Protein AF-A0A9E2QJE0-F1 (afdb_monomer)

Mean predicted aligned error: 12.27 Å

Secondary structure (DSSP, 8-state):
--HHHHHHHHHHHHHHHHHHHHHHHHHHHHHHHHHHHHHHHHHHHHHHTTTT--PPTT-HHHHHHHHHHHHHHHHHT-

Radius of gyration: 23.07 Å; Cα contacts (8 Å, |Δi|>4): 22; chains: 1; bounding box: 55×21×63 Å

Solvent-accessible surface area (backbone atoms only — not comparable to full-atom values): 4482 Å² total; per-residue (Å²): 128,76,70,67,63,60,59,58,53,54,56,52,50,53,53,51,52,50,53,51,53,52,50,52,49,54,49,52,56,50,52,51,52,51,52,52,53,50,28,48,46,66,41,38,55,75,48,59,80,59,72,80,65,84,73,63,90,88,36,73,68,53,57,51,27,52,49,49,27,52,52,41,34,51,73,76,74,92

Structure (mmCIF, N/CA/C/O backbone):
data_AF-A0A9E2QJE0-F1
#
_entry.id   AF-A0A9E2QJE0-F1
#
loop_
_atom_site.group_PDB
_atom_site.id
_atom_site.type_symbol
_atom_site.label_atom_id
_atom_site.label_alt_id
_atom_site.label_comp_id
_atom_site.label_asym_id
_atom_site.label_entity_id
_atom_site.label_seq_id
_atom_site.pdbx_PDB_ins_code
_atom_site.Cartn_x
_atom_site.Cartn_y
_atom_site.Cartn_z
_atom_site.occupancy
_atom_site.B_iso_or_equiv
_atom_site.auth_seq_id
_atom_site.auth_comp_id
_atom_site.auth_asym_id
_atom_site.auth_atom_id
_atom_site.pdbx_PDB_model_num
ATOM 1 N N . MET A 1 1 ? -32.372 -3.545 39.296 1.00 48.03 1 MET A N 1
ATOM 2 C CA . MET A 1 1 ? -30.993 -3.064 39.009 1.00 48.03 1 MET A CA 1
ATOM 3 C C . MET A 1 1 ? -30.255 -3.810 37.885 1.00 48.03 1 MET A C 1
ATOM 5 O O . MET A 1 1 ? -29.145 -3.410 37.566 1.00 48.03 1 MET A O 1
ATOM 9 N N . LYS A 1 2 ? -30.823 -4.837 37.228 1.00 46.41 2 LYS A N 1
ATOM 10 C CA . LYS A 1 2 ? -30.110 -5.589 36.170 1.00 46.41 2 LYS A CA 1
ATOM 11 C C . LYS A 1 2 ? -30.093 -4.904 34.790 1.00 46.41 2 LYS A C 1
ATOM 13 O O . LYS A 1 2 ? -29.228 -5.203 33.978 1.00 46.41 2 LYS A O 1
ATOM 18 N N . GLU A 1 3 ? -30.978 -3.939 34.536 1.00 50.19 3 GLU A N 1
ATOM 19 C CA . GLU A 1 3 ? -31.071 -3.285 33.218 1.00 50.19 3 GLU A CA 1
ATOM 20 C C . GLU A 1 3 ? -30.057 -2.154 32.988 1.00 50.19 3 GLU A C 1
ATOM 22 O O . GLU A 1 3 ? -29.707 -1.866 31.845 1.00 50.19 3 GLU A O 1
ATOM 27 N N . LYS A 1 4 ? -29.522 -1.538 34.053 1.00 48.16 4 LYS A N 1
ATOM 28 C CA . LYS A 1 4 ? -28.514 -0.470 33.915 1.00 48.16 4 LYS A CA 1
ATOM 29 C C . LYS A 1 4 ? -27.140 -0.998 33.481 1.00 48.16 4 LYS A C 1
ATOM 31 O O . LYS A 1 4 ? -26.416 -0.287 32.799 1.00 48.16 4 LYS A O 1
ATOM 36 N N . ILE A 1 5 ? -26.816 -2.256 33.793 1.00 53.28 5 ILE A N 1
ATOM 37 C CA . ILE A 1 5 ? -25.524 -2.873 33.444 1.00 53.28 5 ILE A CA 1
ATOM 38 C C . ILE A 1 5 ? -25.436 -3.153 31.932 1.00 53.28 5 ILE A C 1
ATOM 40 O O . ILE A 1 5 ? -24.372 -3.026 31.333 1.00 53.28 5 ILE A O 1
ATOM 44 N N . LYS A 1 6 ? -26.565 -3.452 31.275 1.00 53.09 6 LYS A N 1
ATOM 45 C CA . LYS A 1 6 ? -26.593 -3.778 29.839 1.00 53.09 6 LYS A CA 1
ATOM 46 C C . LYS A 1 6 ? -26.386 -2.551 28.935 1.00 53.09 6 LYS A C 1
ATOM 48 O O . LYS A 1 6 ? -25.832 -2.692 27.849 1.00 53.09 6 LYS A O 1
ATOM 53 N N . LYS A 1 7 ? -26.783 -1.352 29.389 1.00 55.06 7 LYS A N 1
ATOM 54 C CA . LYS A 1 7 ? -26.655 -0.099 28.617 1.00 55.06 7 LYS A CA 1
ATOM 55 C C . LYS A 1 7 ? -25.205 0.390 28.479 1.00 55.06 7 LYS A C 1
ATOM 57 O O . LYS A 1 7 ? -24.858 0.911 27.425 1.00 55.06 7 LYS A O 1
ATOM 62 N N . ASN A 1 8 ? -24.343 0.158 29.474 1.00 59.25 8 ASN A N 1
ATOM 63 C CA . ASN A 1 8 ? -22.934 0.576 29.405 1.00 59.25 8 ASN A CA 1
ATOM 64 C C . ASN A 1 8 ? -22.086 -0.274 28.445 1.00 59.25 8 ASN A C 1
ATOM 66 O O . ASN A 1 8 ? -21.148 0.244 27.844 1.00 59.25 8 ASN A O 1
ATOM 70 N N . ASN A 1 9 ? -22.426 -1.552 28.246 1.00 69.94 9 ASN A N 1
ATOM 71 C CA . ASN A 1 9 ? -21.683 -2.413 27.319 1.00 69.94 9 ASN A CA 1
ATOM 72 C C . ASN A 1 9 ? -21.890 -2.031 25.850 1.00 69.94 9 ASN A C 1
ATOM 74 O O . ASN A 1 9 ? -20.978 -2.202 25.050 1.00 69.94 9 ASN A O 1
ATOM 78 N N . TRP A 1 10 ? -23.058 -1.494 25.494 1.00 79.44 10 TRP A N 1
ATOM 79 C CA . TRP A 1 10 ? -23.347 -1.090 24.116 1.00 79.44 10 TRP A CA 1
ATOM 80 C C . TRP A 1 10 ? -22.535 0.134 23.681 1.00 79.44 10 TRP A C 1
ATOM 82 O O . TRP A 1 10 ? -21.995 0.141 22.580 1.00 79.44 10 TRP A O 1
ATOM 92 N N . LEU A 1 11 ? -22.377 1.129 24.562 1.00 83.50 11 LEU A N 1
ATOM 93 C CA . LEU A 1 11 ? -21.515 2.288 24.301 1.00 83.50 11 LEU A CA 1
ATOM 94 C C . LEU A 1 11 ? -20.049 1.876 24.123 1.00 83.50 11 LEU A C 1
ATOM 96 O O . LEU A 1 11 ? -19.410 2.311 23.171 1.00 83.50 11 LEU A O 1
ATOM 100 N N . 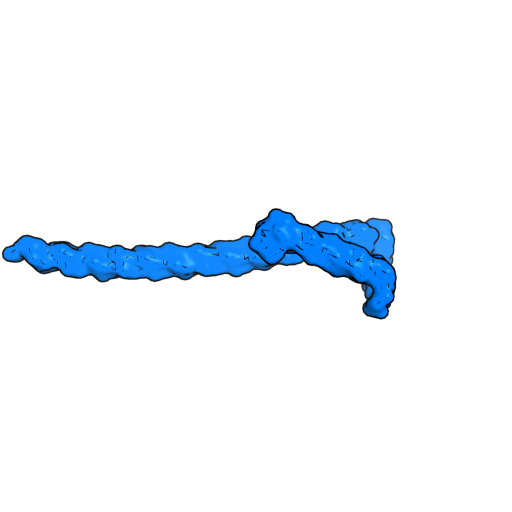ASN A 1 12 ? -19.542 0.980 24.975 1.00 83.19 12 ASN A N 1
ATOM 101 C CA . ASN A 1 12 ? -18.195 0.427 24.807 1.00 83.19 12 ASN A CA 1
ATOM 102 C C . ASN A 1 12 ? -18.030 -0.297 23.466 1.00 83.19 12 ASN A C 1
ATOM 104 O O . ASN A 1 12 ? -17.007 -0.141 22.807 1.00 83.19 12 ASN A O 1
ATOM 108 N N . LEU A 1 13 ? -19.042 -1.048 23.030 1.00 86.62 13 LEU A N 1
ATOM 109 C CA . LEU A 1 13 ? -19.004 -1.771 21.759 1.00 86.62 13 LEU A CA 1
ATOM 110 C C . LEU A 1 13 ? -18.934 -0.806 20.562 1.00 86.62 13 LEU A C 1
ATOM 112 O O . LEU A 1 13 ? -18.140 -1.022 19.649 1.00 86.62 13 LEU A O 1
ATOM 116 N N . VAL A 1 14 ? -19.688 0.298 20.600 1.00 88.88 14 VAL A N 1
ATOM 117 C CA . VAL A 1 14 ? -19.633 1.354 19.572 1.00 88.88 14 VAL A CA 1
ATOM 118 C C . VAL A 1 14 ? -18.259 2.027 19.530 1.00 88.88 14 VAL A C 1
ATOM 120 O O . VAL A 1 14 ? -17.708 2.219 18.448 1.00 88.88 14 VAL A O 1
ATOM 123 N N . VAL A 1 15 ? -17.674 2.344 20.689 1.00 90.31 15 VAL A N 1
ATOM 124 C CA . VAL A 1 15 ? -16.331 2.945 20.763 1.00 90.31 15 VAL A CA 1
ATOM 125 C C . VAL A 1 15 ? -15.270 1.992 20.207 1.00 90.31 15 VAL A C 1
ATOM 127 O O . VAL A 1 15 ? -14.414 2.413 19.433 1.00 90.31 15 VAL A O 1
ATOM 130 N N . VAL A 1 16 ? -15.350 0.699 20.531 1.00 91.12 16 VAL A N 1
ATOM 131 C CA . VAL A 1 16 ? -14.429 -0.320 20.004 1.00 91.12 16 VAL A CA 1
ATOM 132 C C . VAL A 1 16 ? -14.559 -0.457 18.486 1.00 91.12 16 VAL A C 1
ATOM 134 O O . VAL A 1 16 ? -13.545 -0.488 17.793 1.00 91.12 16 VAL A O 1
ATOM 137 N N . LEU A 1 17 ? -15.781 -0.479 17.947 1.00 90.19 17 LEU A N 1
ATOM 138 C CA . LEU A 1 17 ? -16.006 -0.512 16.498 1.00 90.19 17 LEU A CA 1
ATOM 139 C C . LEU A 1 17 ? -15.418 0.717 15.795 1.00 90.19 17 LEU A C 1
ATOM 141 O O . LEU A 1 17 ? -14.787 0.579 14.746 1.00 90.19 17 LEU A O 1
ATOM 145 N N . LE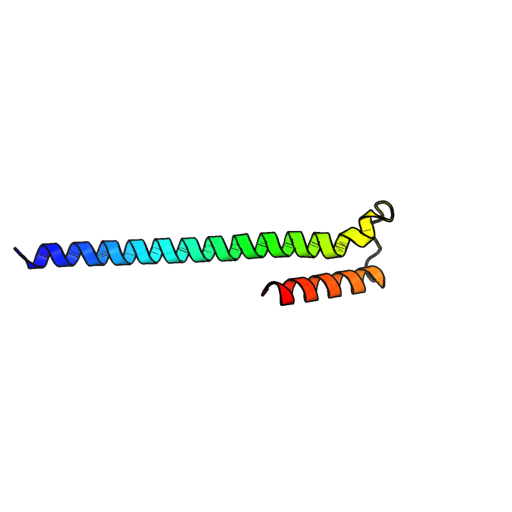U A 1 18 ? -15.567 1.903 16.390 1.00 92.12 18 LEU A N 1
ATOM 146 C CA . LEU A 1 18 ? -14.959 3.130 15.879 1.00 92.12 18 LEU A CA 1
ATOM 147 C C . LEU A 1 18 ? -13.432 3.028 15.846 1.00 92.12 18 LEU A C 1
ATOM 149 O O . LEU A 1 18 ? -12.830 3.296 14.807 1.00 92.12 18 LEU A O 1
ATOM 153 N N . LEU A 1 19 ? -12.805 2.572 16.931 1.00 91.31 19 LEU A N 1
ATOM 154 C CA . LEU A 1 19 ? -11.352 2.392 16.988 1.00 91.31 19 LEU A CA 1
ATOM 155 C C . LEU A 1 19 ? -10.849 1.394 15.938 1.00 91.31 19 LEU A C 1
ATOM 157 O O . LEU A 1 19 ? -9.848 1.665 15.277 1.00 91.31 19 LEU A O 1
ATOM 161 N N . ILE A 1 20 ? -11.559 0.281 15.733 1.00 93.38 20 ILE A N 1
ATOM 162 C CA . ILE A 1 20 ? -11.220 -0.700 14.692 1.00 93.38 20 ILE A CA 1
ATOM 163 C C . ILE A 1 20 ? -11.328 -0.064 13.304 1.00 93.38 20 ILE A C 1
ATOM 165 O O . ILE A 1 20 ? -10.436 -0.247 12.481 1.00 93.38 20 ILE A O 1
ATOM 169 N N . SER A 1 21 ? -12.381 0.712 13.041 1.00 90.44 21 SER A N 1
ATOM 170 C CA . SER A 1 21 ? -12.572 1.356 11.738 1.00 90.44 21 SER A CA 1
ATOM 171 C C . SER A 1 21 ? -11.446 2.345 11.406 1.00 90.44 21 SER A C 1
ATOM 173 O O . SER A 1 21 ? -10.888 2.295 10.311 1.00 90.44 21 SER A O 1
ATOM 175 N N . VAL A 1 22 ? -11.040 3.168 12.380 1.00 92.00 22 VAL A N 1
ATOM 176 C CA . VAL A 1 22 ? -9.913 4.102 12.247 1.00 92.00 22 VAL A CA 1
ATOM 177 C C . VAL A 1 22 ? -8.605 3.341 12.061 1.00 92.00 22 VAL A C 1
ATOM 179 O O . VAL A 1 22 ? -7.808 3.695 11.197 1.00 92.00 22 VAL A O 1
ATOM 182 N N . PHE A 1 23 ? -8.394 2.264 12.821 1.00 91.94 23 PHE A N 1
ATOM 183 C CA . PHE A 1 23 ? -7.201 1.434 12.693 1.00 91.94 23 PHE A CA 1
ATOM 184 C C . PHE A 1 23 ? -7.085 0.813 11.294 1.00 91.94 23 PHE A C 1
ATOM 186 O O . PHE A 1 23 ? -6.026 0.892 10.674 1.00 91.94 23 PHE A O 1
ATOM 193 N N . VAL A 1 24 ? -8.175 0.250 10.766 1.00 89.38 24 VAL A N 1
ATOM 194 C CA . VAL A 1 24 ? -8.218 -0.319 9.410 1.00 89.38 24 VAL A CA 1
ATOM 195 C C . VAL A 1 24 ? -7.979 0.762 8.356 1.00 89.38 24 VAL A C 1
ATOM 197 O O . VAL A 1 24 ? -7.232 0.523 7.409 1.00 89.38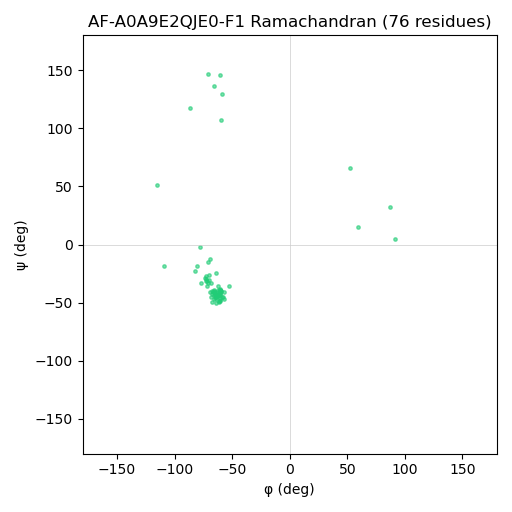 24 VAL A O 1
ATOM 200 N N . PHE A 1 25 ? -8.548 1.957 8.532 1.00 89.12 25 PHE A N 1
ATOM 201 C CA . PHE A 1 25 ? -8.336 3.076 7.617 1.00 89.12 25 PHE A CA 1
ATOM 202 C C . PHE A 1 25 ? -6.870 3.534 7.599 1.00 89.12 25 PHE A C 1
ATOM 204 O O . PHE A 1 25 ? -6.251 3.584 6.536 1.00 89.12 25 PHE A O 1
ATOM 211 N N . CYS A 1 26 ? -6.275 3.776 8.772 1.00 87.81 26 CYS A N 1
ATOM 212 C CA . CYS A 1 26 ? -4.858 4.121 8.889 1.00 87.81 26 CYS A CA 1
ATOM 213 C C . CYS A 1 26 ? -3.952 3.025 8.317 1.00 87.81 26 CYS A C 1
ATOM 215 O O . CYS A 1 26 ? -2.969 3.332 7.646 1.00 87.81 26 CYS A O 1
ATOM 217 N N . TRP A 1 27 ? -4.284 1.751 8.544 1.00 86.31 27 TRP A N 1
ATOM 218 C CA . TRP A 1 27 ? -3.550 0.626 7.971 1.00 86.31 27 TRP A CA 1
ATOM 219 C C . TRP A 1 27 ? -3.627 0.611 6.442 1.00 86.31 27 TRP A C 1
ATOM 221 O O . TRP A 1 27 ? -2.610 0.409 5.779 1.00 86.31 27 TRP A O 1
ATOM 231 N N . TYR A 1 28 ? -4.809 0.849 5.875 1.00 85.38 28 TYR A N 1
ATOM 232 C CA . TYR A 1 28 ? -5.015 0.870 4.430 1.00 85.38 28 TYR A CA 1
ATOM 233 C C . TYR A 1 28 ? -4.240 2.008 3.754 1.00 85.38 28 TYR A C 1
ATOM 235 O O . TYR A 1 28 ? -3.547 1.778 2.757 1.00 85.38 28 TYR A O 1
ATOM 243 N N . GLU A 1 29 ? -4.288 3.218 4.320 1.00 83.06 29 GLU A N 1
ATOM 244 C CA . GLU A 1 29 ? -3.507 4.350 3.812 1.00 83.06 29 GLU A CA 1
ATOM 245 C C . GLU A 1 29 ? -2.000 4.117 3.951 1.00 83.06 29 GLU A C 1
ATOM 247 O O . GLU A 1 29 ? -1.243 4.335 3.000 1.00 83.06 29 GLU A O 1
ATOM 252 N N . TRP A 1 30 ? -1.553 3.622 5.110 1.00 83.50 30 TRP A N 1
ATOM 253 C CA . TRP A 1 30 ? -0.144 3.326 5.355 1.00 83.50 30 TRP A CA 1
ATOM 254 C C . TRP A 1 30 ? 0.388 2.269 4.385 1.00 83.50 30 TRP A C 1
ATOM 256 O O . TRP A 1 30 ? 1.417 2.478 3.739 1.00 83.50 30 TRP A O 1
ATOM 266 N N . ARG A 1 31 ? -0.334 1.150 4.238 1.00 82.94 31 ARG A N 1
ATOM 267 C CA . ARG A 1 31 ? 0.010 0.066 3.312 1.00 82.94 31 ARG A CA 1
ATOM 268 C C . ARG A 1 31 ? 0.069 0.580 1.879 1.00 82.94 31 ARG A C 1
ATOM 270 O O . ARG A 1 31 ? 1.044 0.310 1.182 1.00 82.94 31 ARG A O 1
ATOM 277 N N . SER A 1 32 ? -0.917 1.376 1.468 1.00 77.19 32 SER A N 1
ATOM 278 C CA . SER A 1 32 ? -0.942 1.955 0.127 1.00 77.19 32 SER A CA 1
ATOM 279 C C . SER A 1 32 ? 0.268 2.847 -0.144 1.00 77.19 32 SER A C 1
ATOM 281 O O . SER A 1 32 ? 0.826 2.839 -1.241 1.00 77.19 32 SER A O 1
ATOM 283 N N . ARG A 1 33 ? 0.713 3.607 0.862 1.00 82.44 33 ARG A N 1
ATOM 284 C CA . ARG A 1 33 ? 1.892 4.468 0.747 1.00 82.44 33 ARG A CA 1
ATOM 285 C C . ARG A 1 33 ? 3.181 3.663 0.593 1.00 82.44 33 ARG A C 1
ATOM 287 O O . ARG A 1 33 ? 4.007 4.024 -0.240 1.00 82.44 33 ARG A O 1
ATOM 294 N N . GLN A 1 34 ? 3.341 2.582 1.356 1.00 83.56 34 GLN A N 1
ATOM 295 C CA . GLN A 1 34 ? 4.514 1.706 1.257 1.00 83.56 34 GLN A CA 1
ATOM 296 C C . GLN A 1 34 ? 4.592 1.028 -0.115 1.00 83.56 34 GLN A C 1
ATOM 298 O O . GLN A 1 34 ? 5.627 1.112 -0.767 1.00 83.56 34 GLN A O 1
ATOM 303 N N . ILE A 1 35 ? 3.473 0.478 -0.599 1.00 83.56 35 ILE A N 1
ATOM 304 C CA . ILE A 1 35 ? 3.380 -0.154 -1.924 1.00 83.56 35 ILE A CA 1
ATOM 305 C C . ILE A 1 35 ? 3.757 0.836 -3.034 1.00 83.56 35 ILE A C 1
ATOM 307 O O . ILE A 1 35 ? 4.554 0.511 -3.908 1.00 83.56 35 ILE A O 1
ATOM 311 N N . LYS A 1 36 ? 3.249 2.077 -2.986 1.00 80.62 36 LYS A N 1
ATOM 312 C CA . LYS A 1 36 ? 3.618 3.116 -3.963 1.00 80.62 36 LYS A CA 1
ATOM 313 C C . LYS A 1 36 ? 5.115 3.420 -3.940 1.00 80.62 36 LYS A C 1
ATOM 315 O O . LYS A 1 36 ? 5.715 3.554 -4.999 1.00 80.62 36 LYS A O 1
ATOM 320 N N . ILE A 1 37 ? 5.727 3.514 -2.758 1.00 81.38 37 ILE A N 1
ATOM 321 C CA . ILE 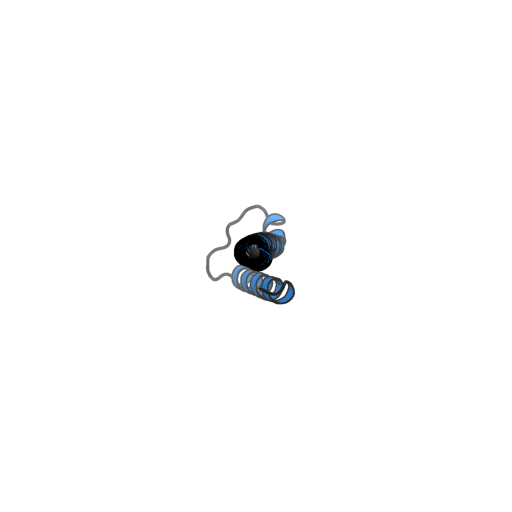A 1 37 ? 7.170 3.764 -2.623 1.00 81.38 37 ILE A CA 1
ATOM 322 C C . ILE A 1 37 ? 7.979 2.584 -3.171 1.00 81.38 37 ILE A C 1
ATOM 324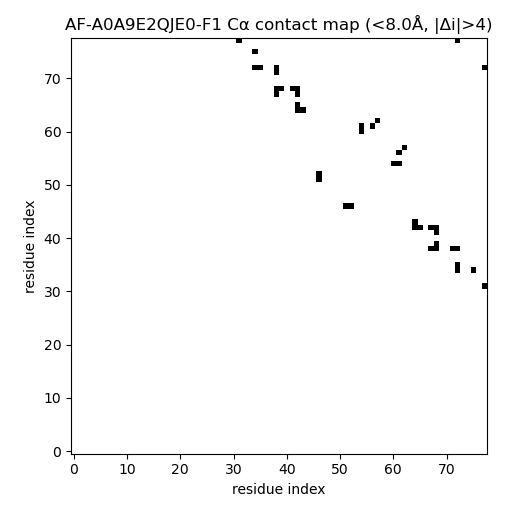 O O . ILE A 1 37 ? 8.962 2.793 -3.877 1.00 81.38 37 ILE A O 1
ATOM 328 N N . GLU A 1 38 ? 7.571 1.357 -2.860 1.00 81.19 38 GLU A N 1
ATOM 329 C CA . GLU A 1 38 ? 8.246 0.136 -3.295 1.00 81.19 38 GLU A CA 1
ATOM 330 C C . GLU A 1 38 ? 8.136 -0.058 -4.810 1.00 81.19 38 GLU A C 1
ATOM 332 O O . GLU A 1 38 ? 9.154 -0.179 -5.485 1.00 81.19 38 GLU A O 1
ATOM 337 N N . CYS A 1 39 ? 6.931 0.048 -5.375 1.00 79.50 39 CYS A N 1
ATOM 338 C CA . CYS A 1 39 ? 6.721 -0.007 -6.819 1.00 79.50 39 CYS A CA 1
ATOM 339 C C . CYS A 1 39 ? 7.428 1.137 -7.553 1.00 79.50 39 CYS A C 1
ATOM 341 O O . CYS A 1 39 ? 7.956 0.934 -8.646 1.00 79.50 39 CYS A O 1
ATOM 343 N N . TYR A 1 40 ? 7.488 2.333 -6.958 1.00 78.00 40 TYR A N 1
ATOM 344 C CA . TYR A 1 40 ? 8.255 3.441 -7.520 1.00 78.00 40 TYR A CA 1
ATOM 345 C C . TYR A 1 40 ? 9.750 3.113 -7.554 1.00 78.00 40 TYR A C 1
ATOM 347 O O . TYR A 1 40 ? 10.370 3.290 -8.599 1.00 78.00 40 TYR A O 1
ATOM 355 N N . LYS A 1 41 ? 10.319 2.566 -6.472 1.00 76.19 41 LYS A N 1
ATOM 356 C CA . LYS A 1 41 ? 11.719 2.110 -6.444 1.00 76.19 41 LYS A CA 1
ATOM 357 C C . LYS A 1 41 ? 11.989 1.015 -7.475 1.00 76.19 41 LYS A C 1
ATOM 359 O O . LYS A 1 41 ? 12.886 1.191 -8.287 1.00 76.19 41 LYS A O 1
ATOM 364 N N . ILE A 1 42 ? 11.149 -0.020 -7.546 1.00 76.06 42 ILE A N 1
ATOM 365 C CA . ILE A 1 42 ? 11.263 -1.099 -8.545 1.00 76.06 42 ILE A CA 1
ATOM 366 C C . ILE A 1 42 ? 11.226 -0.529 -9.971 1.00 76.06 42 ILE A C 1
ATOM 368 O O . ILE A 1 42 ? 12.005 -0.932 -10.834 1.00 76.06 42 ILE A O 1
ATOM 372 N N . SER A 1 43 ? 10.354 0.452 -10.226 1.00 71.88 43 SER A N 1
ATOM 373 C CA . SER A 1 43 ? 10.284 1.131 -11.525 1.00 71.88 43 SER A CA 1
ATOM 374 C C . SER A 1 43 ? 11.486 2.046 -11.807 1.00 71.88 43 SER A C 1
ATOM 376 O O . SER A 1 43 ? 11.676 2.467 -12.943 1.00 71.88 43 SER A O 1
ATOM 378 N N . GLN A 1 44 ? 12.290 2.391 -10.800 1.00 68.06 44 GLN A N 1
ATOM 379 C CA . GLN A 1 44 ? 13.420 3.323 -10.88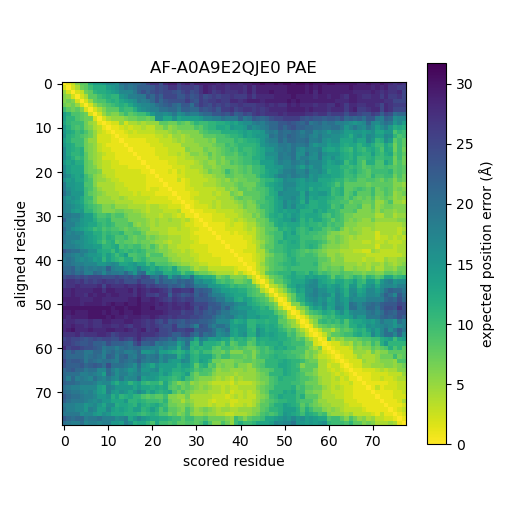6 1.00 68.06 44 GLN A CA 1
ATOM 380 C C . GLN A 1 44 ? 14.787 2.637 -10.769 1.00 68.06 44 GLN A C 1
ATOM 382 O O . GLN A 1 44 ? 15.772 3.229 -11.199 1.00 68.06 44 GLN A O 1
ATOM 387 N N . ASP A 1 45 ? 14.888 1.415 -10.243 1.00 62.94 45 ASP A N 1
ATOM 388 C CA . ASP A 1 45 ? 16.177 0.742 -10.022 1.00 62.94 45 ASP A CA 1
ATOM 389 C C . ASP A 1 45 ? 16.935 0.452 -11.336 1.00 62.94 45 ASP A C 1
ATOM 391 O O . ASP A 1 45 ? 18.166 0.468 -11.360 1.00 62.94 45 ASP A O 1
ATOM 395 N N . GLU A 1 46 ? 16.240 0.351 -12.477 1.00 54.34 46 GLU A N 1
ATOM 396 C CA . GLU A 1 46 ? 16.891 0.347 -13.802 1.00 54.34 46 GLU A CA 1
ATOM 397 C C . GLU A 1 46 ? 17.496 1.713 -14.191 1.00 54.34 46 GLU A C 1
ATOM 399 O O . GLU A 1 46 ? 18.477 1.766 -14.935 1.00 54.34 46 GLU A O 1
ATOM 404 N N . LYS A 1 47 ? 16.973 2.832 -13.667 1.00 51.91 47 LYS A N 1
ATOM 405 C CA . LYS A 1 47 ? 17.522 4.183 -13.899 1.00 51.91 47 LYS A CA 1
ATOM 406 C C . LYS A 1 47 ? 18.774 4.450 -13.060 1.00 51.91 47 LYS A C 1
ATOM 408 O O . LYS A 1 47 ? 19.671 5.154 -13.520 1.00 51.91 47 LYS A O 1
ATOM 413 N N . VAL A 1 48 ? 18.868 3.888 -11.852 1.00 48.12 48 VAL A N 1
ATOM 414 C CA . VAL A 1 48 ? 19.989 4.152 -10.926 1.00 48.12 48 VAL A CA 1
ATOM 415 C C . VAL A 1 48 ? 21.282 3.474 -11.389 1.00 48.12 48 VAL A C 1
ATOM 417 O O . VAL A 1 48 ? 22.356 4.057 -11.246 1.00 48.12 48 VAL A O 1
ATOM 420 N N . SER A 1 49 ? 21.197 2.317 -12.056 1.00 48.41 49 SER A N 1
ATOM 421 C CA . SER A 1 49 ? 22.383 1.667 -12.635 1.00 48.41 49 SER A CA 1
ATOM 422 C C . SER A 1 49 ? 22.977 2.428 -13.835 1.00 48.41 49 SER A C 1
ATOM 424 O O . SER A 1 49 ? 24.107 2.154 -14.232 1.00 48.41 49 SER A O 1
ATOM 426 N N . SER A 1 50 ? 22.252 3.411 -14.385 1.00 47.41 50 SER A N 1
ATOM 427 C CA . SER A 1 50 ? 22.696 4.297 -15.469 1.00 47.41 50 SER A CA 1
ATOM 428 C C . SER A 1 50 ? 22.794 5.755 -15.001 1.00 47.41 50 SER A C 1
ATOM 430 O O . SER A 1 50 ? 22.244 6.659 -15.621 1.00 47.41 50 SER A O 1
ATOM 432 N N . GLY A 1 51 ? 23.486 6.000 -13.884 1.00 44.97 51 GLY A N 1
ATOM 433 C CA . GLY A 1 51 ? 24.048 7.314 -13.552 1.00 44.97 51 GLY A CA 1
ATOM 434 C C . GLY A 1 51 ? 23.073 8.496 -13.611 1.00 44.97 51 GLY A C 1
ATOM 435 O O . GLY A 1 51 ? 23.248 9.386 -14.435 1.00 44.97 51 GLY A O 1
ATOM 436 N N . GLY A 1 52 ? 22.072 8.529 -12.727 1.00 46.44 52 GLY A N 1
ATOM 437 C CA . GLY A 1 52 ? 21.466 9.773 -12.224 1.00 46.44 52 GLY A CA 1
ATOM 438 C C . GLY A 1 52 ? 20.821 10.742 -13.227 1.00 46.44 52 GLY A C 1
ATOM 439 O O . GLY A 1 52 ? 20.576 11.891 -12.863 1.00 46.44 52 GLY A O 1
ATOM 440 N N . ARG A 1 53 ? 20.536 10.344 -14.473 1.00 52.41 53 ARG A N 1
ATOM 441 C CA . ARG A 1 53 ? 19.869 11.235 -15.436 1.00 52.41 53 ARG A CA 1
ATOM 442 C C . ARG A 1 53 ? 18.352 11.148 -15.279 1.00 52.41 53 ARG A C 1
ATOM 444 O O . ARG A 1 53 ? 17.750 10.101 -15.504 1.00 52.41 53 ARG A O 1
ATOM 451 N N . LEU A 1 54 ? 17.731 12.270 -14.917 1.00 54.28 54 LEU A N 1
ATOM 452 C CA . LEU A 1 54 ? 16.295 12.496 -15.086 1.00 54.28 54 LEU A CA 1
ATOM 453 C C . LEU A 1 54 ? 15.983 12.392 -16.585 1.00 54.28 54 LEU A C 1
ATOM 455 O O . LEU A 1 54 ? 16.394 13.241 -17.373 1.00 54.28 54 LEU A O 1
ATOM 459 N N . PHE A 1 55 ? 15.337 11.300 -16.990 1.00 57.88 55 PHE A N 1
ATOM 460 C CA . PHE A 1 55 ? 14.950 11.089 -18.382 1.00 57.88 55 PHE A CA 1
ATOM 461 C C . PHE A 1 55 ? 13.902 12.136 -18.789 1.00 57.88 55 PHE A C 1
ATOM 463 O O . PHE A 1 55 ? 12.985 12.380 -18.002 1.00 57.88 55 PHE A O 1
ATOM 470 N N . PRO A 1 56 ? 14.016 12.742 -19.985 1.00 53.66 56 PRO A N 1
ATOM 471 C CA . PRO A 1 56 ? 13.042 13.712 -20.463 1.00 53.66 56 PRO A CA 1
ATOM 472 C C . PRO A 1 56 ? 11.648 13.082 -20.569 1.00 53.66 56 PRO A C 1
ATOM 474 O O . PRO A 1 56 ? 11.503 11.891 -20.887 1.00 53.66 56 PRO A O 1
ATOM 477 N N . GLU A 1 57 ? 10.645 13.909 -20.284 1.00 50.59 57 GLU A N 1
ATOM 478 C CA . GLU A 1 57 ? 9.231 13.548 -20.324 1.00 50.59 57 GLU A CA 1
ATOM 479 C C . GLU A 1 57 ? 8.844 13.068 -21.741 1.00 50.59 57 GLU A C 1
ATOM 481 O O . GLU A 1 57 ? 9.189 13.717 -22.727 1.00 50.59 57 GLU A O 1
ATOM 486 N N . GLY A 1 58 ? 8.197 11.906 -21.870 1.00 54.78 58 GLY A N 1
ATOM 487 C CA . GLY A 1 58 ? 7.824 11.285 -23.150 1.00 54.78 58 GLY A CA 1
ATOM 488 C C . GLY A 1 58 ? 8.845 10.300 -23.739 1.00 54.78 58 GLY A C 1
ATOM 489 O O . GLY A 1 58 ? 8.642 9.781 -24.837 1.00 54.78 58 GLY A O 1
ATOM 490 N N . SER A 1 59 ? 9.939 9.998 -23.033 1.00 60.75 59 SER A N 1
ATOM 491 C CA . SER A 1 59 ? 10.878 8.951 -23.462 1.00 60.75 59 SER A CA 1
ATOM 492 C C . SER A 1 59 ? 10.282 7.541 -23.309 1.00 60.75 59 SER A C 1
ATOM 494 O O . SER A 1 59 ? 9.549 7.257 -22.363 1.00 60.75 59 SER A O 1
ATOM 496 N N . ILE A 1 60 ? 10.642 6.616 -24.210 1.00 62.47 60 ILE A N 1
ATOM 497 C CA . ILE A 1 60 ? 10.187 5.207 -24.184 1.00 62.47 60 ILE A CA 1
ATOM 498 C C . ILE A 1 60 ? 10.451 4.561 -22.814 1.00 62.47 60 ILE A C 1
ATOM 500 O O . ILE A 1 60 ? 9.630 3.795 -22.320 1.00 62.47 60 ILE A O 1
ATOM 504 N N . LEU A 1 61 ? 11.564 4.922 -22.168 1.00 61.81 61 LEU A N 1
ATOM 505 C CA . LEU A 1 61 ? 11.920 4.438 -20.837 1.00 61.81 61 LEU A CA 1
ATOM 506 C C . LEU A 1 61 ? 10.981 4.967 -19.739 1.00 61.81 61 LEU A C 1
ATOM 508 O O . LEU A 1 61 ? 10.704 4.261 -18.776 1.00 61.81 61 LEU A O 1
ATOM 512 N N . GLN A 1 62 ? 10.454 6.187 -19.873 1.00 64.44 62 GLN A N 1
ATOM 513 C CA . GLN A 1 62 ? 9.447 6.697 -18.945 1.00 64.44 62 GLN A CA 1
ATOM 514 C C . GLN A 1 62 ? 8.128 5.938 -19.097 1.00 64.44 62 GLN A C 1
ATOM 516 O O . GLN A 1 62 ? 7.597 5.484 -18.090 1.00 64.44 62 GLN A O 1
ATOM 521 N N . VAL A 1 63 ? 7.670 5.709 -20.332 1.00 65.62 63 VAL A N 1
ATOM 522 C CA . VAL A 1 63 ? 6.457 4.919 -20.618 1.00 65.62 63 VAL A CA 1
ATOM 523 C C . VAL A 1 63 ? 6.597 3.483 -20.095 1.00 65.62 63 VAL A C 1
ATOM 525 O O . VAL A 1 63 ? 5.658 2.919 -19.532 1.00 65.62 63 VAL A O 1
ATOM 528 N N . PHE A 1 64 ? 7.786 2.889 -20.228 1.00 65.88 64 PHE A N 1
ATOM 529 C CA . PHE A 1 64 ? 8.071 1.550 -19.711 1.00 65.88 64 PHE A CA 1
ATOM 530 C C . PHE A 1 64 ? 8.040 1.500 -18.177 1.00 65.88 64 PHE A C 1
ATOM 532 O O . PHE A 1 64 ? 7.474 0.574 -17.593 1.00 65.88 64 PHE A O 1
ATOM 539 N N . ASN A 1 65 ? 8.586 2.525 -17.520 1.00 68.94 65 ASN A N 1
ATOM 540 C CA . ASN A 1 65 ? 8.594 2.621 -16.062 1.00 68.94 65 ASN A CA 1
ATOM 541 C C . ASN A 1 65 ? 7.204 2.916 -15.497 1.00 68.94 65 ASN A C 1
ATOM 543 O O . ASN A 1 65 ? 6.850 2.366 -14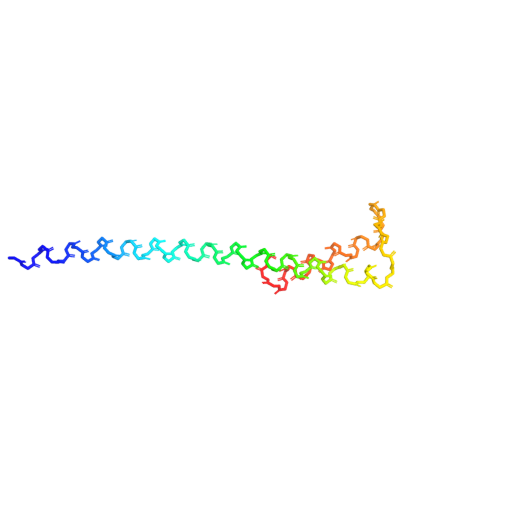.460 1.00 68.94 65 ASN A O 1
ATOM 547 N N . GLU A 1 66 ? 6.400 3.721 -16.189 1.00 74.19 66 GLU A N 1
ATOM 548 C CA . GLU A 1 66 ? 5.016 4.011 -15.810 1.00 74.19 66 GLU A CA 1
ATOM 549 C C . GLU A 1 66 ? 4.139 2.757 -15.916 1.00 74.19 66 GLU A C 1
ATOM 551 O O . GLU A 1 66 ? 3.353 2.463 -15.016 1.00 74.19 66 GLU A O 1
ATOM 556 N N . LYS A 1 67 ? 4.357 1.943 -16.958 1.00 80.06 67 LYS A N 1
ATOM 557 C CA . LYS A 1 67 ? 3.694 0.645 -17.108 1.00 80.06 67 LYS A CA 1
ATOM 558 C C . LYS A 1 67 ? 4.113 -0.349 -16.023 1.00 80.06 67 LYS A C 1
ATOM 560 O O . LYS A 1 67 ? 3.24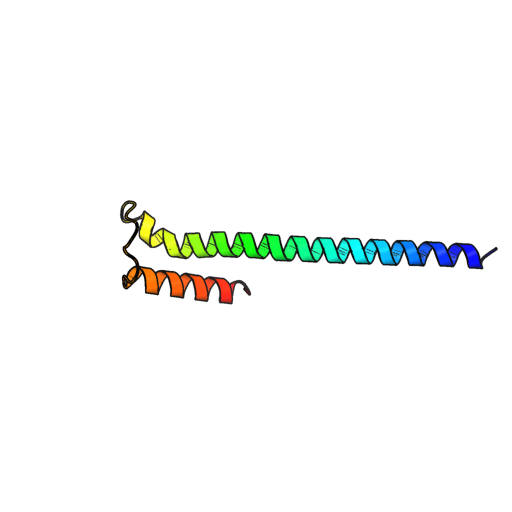5 -0.945 -15.395 1.00 80.06 67 LYS A O 1
ATOM 565 N N . ARG A 1 68 ? 5.416 -0.485 -15.740 1.00 77.19 68 ARG A N 1
ATOM 566 C CA . ARG A 1 68 ? 5.908 -1.338 -14.638 1.00 77.19 68 ARG A CA 1
ATOM 567 C C . ARG A 1 68 ? 5.388 -0.883 -13.278 1.00 77.19 68 ARG A C 1
ATOM 569 O O . ARG A 1 68 ? 5.051 -1.720 -12.446 1.00 77.19 68 ARG A O 1
ATOM 576 N N . TYR A 1 69 ? 5.315 0.425 -13.055 1.00 78.56 69 TYR A N 1
ATOM 577 C CA . TYR A 1 69 ? 4.730 0.990 -11.847 1.00 78.56 69 TYR A CA 1
ATOM 578 C C . TYR A 1 69 ? 3.247 0.613 -11.729 1.00 78.56 69 TYR A C 1
ATOM 580 O O . TYR A 1 69 ? 2.842 0.079 -10.699 1.00 78.56 69 TYR A O 1
ATOM 588 N N . GLY A 1 70 ? 2.462 0.798 -12.795 1.00 79.31 70 GLY A N 1
ATOM 589 C CA . GLY A 1 70 ? 1.049 0.411 -12.837 1.00 79.31 70 GLY A CA 1
ATOM 590 C C . GLY A 1 70 ? 0.816 -1.090 -12.635 1.00 79.31 70 GLY A C 1
ATOM 591 O O . GLY A 1 70 ? -0.053 -1.476 -11.855 1.00 79.31 70 GLY A O 1
ATOM 592 N N . ASP A 1 71 ? 1.623 -1.942 -13.270 1.00 85.62 71 ASP A N 1
ATOM 593 C CA . ASP A 1 71 ? 1.536 -3.397 -13.105 1.00 85.62 71 ASP A CA 1
ATOM 594 C C . ASP A 1 71 ? 1.899 -3.825 -11.673 1.00 85.62 71 ASP A C 1
ATOM 596 O O . ASP A 1 71 ? 1.220 -4.668 -11.087 1.00 85.62 71 ASP A O 1
ATOM 600 N N . CYS A 1 72 ? 2.919 -3.208 -11.068 1.00 81.12 72 CYS A N 1
ATOM 601 C CA . CYS A 1 72 ? 3.308 -3.476 -9.683 1.00 81.12 72 CYS A CA 1
ATOM 602 C C . CYS A 1 72 ? 2.211 -3.081 -8.683 1.00 81.12 72 CYS A C 1
ATOM 604 O O . CYS A 1 72 ? 1.885 -3.870 -7.794 1.00 81.12 72 CYS A O 1
ATOM 606 N N . LEU A 1 73 ? 1.590 -1.906 -8.858 1.00 84.12 73 LEU A N 1
AT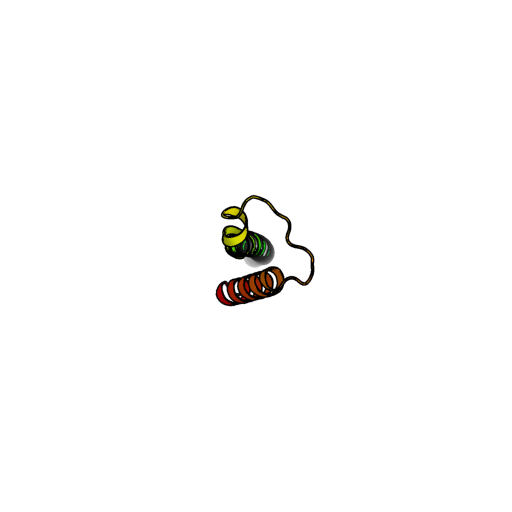OM 607 C CA . LEU A 1 73 ? 0.448 -1.487 -8.038 1.00 84.12 73 LEU A CA 1
ATOM 608 C C . LEU A 1 73 ? -0.690 -2.511 -8.119 1.00 84.12 73 LEU A C 1
ATOM 610 O O . LEU A 1 73 ? -1.161 -2.994 -7.088 1.00 84.12 73 LEU A O 1
ATOM 614 N N . LYS A 1 74 ? -1.027 -2.941 -9.339 1.00 84.69 74 LYS A N 1
ATOM 615 C CA . LYS A 1 74 ? -2.096 -3.910 -9.589 1.00 84.69 74 LYS A CA 1
ATOM 616 C C . LYS A 1 74 ? -1.826 -5.272 -8.943 1.00 84.69 74 LYS A C 1
ATOM 618 O O . LYS A 1 74 ? -2.745 -5.884 -8.406 1.00 84.69 74 LYS A O 1
ATOM 623 N N . ILE A 1 75 ? -0.577 -5.746 -8.966 1.00 83.00 75 ILE A N 1
ATOM 624 C CA . ILE A 1 75 ? -0.169 -7.004 -8.313 1.00 83.00 75 ILE A CA 1
ATOM 625 C C . ILE A 1 75 ? -0.266 -6.890 -6.788 1.00 83.00 75 ILE A C 1
ATOM 627 O O . ILE A 1 75 ? -0.708 -7.826 -6.125 1.00 83.00 75 ILE A O 1
ATOM 631 N N . MET A 1 76 ? 0.121 -5.745 -6.223 1.00 78.12 76 MET A N 1
ATOM 632 C CA . MET A 1 76 ? 0.063 -5.515 -4.778 1.00 78.12 76 MET A CA 1
ATOM 633 C C . MET A 1 76 ? -1.348 -5.182 -4.259 1.00 78.12 76 MET A C 1
ATOM 635 O O . MET A 1 76 ? -1.540 -5.076 -3.043 1.00 78.12 76 MET A O 1
ATOM 639 N N . GLY A 1 77 ? -2.336 -5.089 -5.156 1.00 72.31 77 GLY A N 1
ATOM 640 C CA . GLY A 1 77 ? -3.749 -4.896 -4.829 1.00 72.31 77 GLY A CA 1
ATOM 641 C C . GLY A 1 77 ? -4.160 -3.431 -4.681 1.00 72.31 77 GLY A C 1
ATOM 642 O O . GLY A 1 77 ? -5.029 -3.138 -3.861 1.00 72.31 77 GLY A O 1
ATOM 643 N N . LEU A 1 78 ? -3.516 -2.536 -5.439 1.00 66.12 78 LEU A N 1
ATOM 644 C CA . LEU A 1 78 ? -3.770 -1.094 -5.497 1.00 66.12 78 LEU A CA 1
ATOM 645 C C . LEU A 1 78 ? -4.208 -0.627 -6.889 1.00 66.12 78 LEU A C 1
ATOM 647 O O . LEU A 1 78 ? -3.733 -1.207 -7.892 1.00 66.12 78 LEU A O 1
#

pLDDT: mean 72.27, std 14.92, range [44.97, 93.38]

Foldseek 3Di:
DVVVVVVVVVVVVVVVVVVVVVVVVVVVVVLLVVLLVVLLCVLCVVVVVVPDDPDDPPDPSVVVSVVSSVVSSVVSPD

Sequence (78 aa):
MKEKIKKNNWLNLVVVLLLISVFVFCWYEWRSRQIKIECYKISQDEKVSSGGRLFPEGSILQVFNEKRYGDCLKIMGL